Protein AF-A0A820U417-F1 (afdb_monomer_lite)

Structure (mmCIF, N/CA/C/O backbone):
data_AF-A0A820U417-F1
#
_entry.id   AF-A0A820U417-F1
#
loop_
_atom_site.group_PDB
_atom_site.id
_atom_site.type_symbol
_atom_site.label_atom_id
_atom_site.label_alt_id
_atom_site.label_comp_id
_atom_site.label_asym_id
_atom_site.label_entity_id
_atom_site.label_seq_id
_atom_site.pdbx_PDB_ins_code
_atom_site.Cartn_x
_atom_site.Cartn_y
_atom_site.Cartn_z
_atom_site.occupancy
_atom_site.B_iso_or_equiv
_atom_site.auth_seq_id
_atom_site.auth_comp_id
_atom_site.auth_asym_id
_atom_site.auth_atom_id
_atom_site.pdbx_PDB_model_num
ATOM 1 N N . MET A 1 1 ? -38.662 -4.533 14.714 1.00 40.97 1 MET A N 1
ATOM 2 C CA . MET A 1 1 ? -38.185 -4.826 13.346 1.00 40.97 1 MET A CA 1
ATOM 3 C C . MET A 1 1 ? -36.695 -4.553 13.329 1.00 40.97 1 MET A C 1
ATOM 5 O O . MET A 1 1 ? -36.313 -3.401 13.468 1.00 40.97 1 MET A O 1
ATOM 9 N N . THR A 1 2 ? -35.870 -5.595 13.276 1.00 52.00 2 THR A N 1
ATOM 10 C CA . THR A 1 2 ? -34.408 -5.461 13.233 1.00 52.00 2 THR A CA 1
ATOM 11 C C . THR A 1 2 ? -34.000 -5.442 11.767 1.00 52.00 2 THR A C 1
ATOM 13 O O . THR A 1 2 ? -34.267 -6.403 11.049 1.00 52.00 2 THR A O 1
ATOM 16 N N . THR A 1 3 ? -33.428 -4.334 11.303 1.00 49.22 3 THR A N 1
ATOM 17 C CA . THR A 1 3 ? -32.851 -4.233 9.958 1.00 49.22 3 THR A CA 1
ATOM 18 C C . THR A 1 3 ? -31.760 -5.299 9.819 1.00 49.22 3 THR A C 1
ATOM 20 O O . THR A 1 3 ? -30.883 -5.347 10.685 1.00 49.22 3 THR A O 1
ATOM 23 N N . PRO A 1 4 ? -31.785 -6.168 8.793 1.00 54.22 4 PRO A N 1
ATOM 24 C CA . PRO A 1 4 ? -30.691 -7.102 8.583 1.00 54.22 4 PRO A CA 1
ATOM 25 C C . PRO A 1 4 ? -29.431 -6.293 8.267 1.00 54.22 4 PRO A C 1
ATOM 27 O O . PRO A 1 4 ? -29.445 -5.436 7.381 1.00 54.22 4 PRO A O 1
ATOM 30 N N . ALA A 1 5 ? -28.355 -6.533 9.015 1.00 62.62 5 ALA A N 1
ATOM 31 C CA . ALA A 1 5 ? -27.053 -5.987 8.674 1.00 62.62 5 ALA A CA 1
ATOM 32 C C . ALA A 1 5 ? -26.674 -6.534 7.293 1.00 62.62 5 ALA A C 1
ATOM 34 O O . ALA A 1 5 ? -26.591 -7.746 7.100 1.00 62.62 5 ALA A O 1
ATOM 35 N N . ILE A 1 6 ? -26.503 -5.648 6.314 1.00 61.41 6 ILE A N 1
ATOM 36 C CA . ILE A 1 6 ? -25.894 -6.030 5.045 1.00 61.41 6 ILE A CA 1
ATOM 37 C C . ILE A 1 6 ? -24.427 -6.279 5.376 1.00 61.41 6 ILE A C 1
ATOM 39 O O . ILE A 1 6 ? -23.661 -5.333 5.548 1.00 61.41 6 ILE A O 1
ATOM 43 N N . GLU A 1 7 ? -24.045 -7.543 5.537 1.00 66.94 7 GLU A N 1
ATOM 44 C CA . GLU A 1 7 ? -22.635 -7.895 5.637 1.00 66.94 7 GLU A CA 1
ATOM 45 C C . GLU A 1 7 ? -21.972 -7.539 4.308 1.00 66.94 7 GLU A C 1
ATOM 47 O O . GLU A 1 7 ? -22.238 -8.142 3.262 1.00 66.94 7 GLU A O 1
ATOM 52 N N . SER A 1 8 ? -21.143 -6.498 4.336 1.00 74.38 8 SER A N 1
ATOM 53 C CA . SER A 1 8 ? -20.353 -6.104 3.183 1.00 74.38 8 SER A CA 1
ATOM 54 C C . SER A 1 8 ? -19.459 -7.268 2.776 1.00 74.38 8 SER A C 1
ATOM 56 O O . SER A 1 8 ? -18.709 -7.829 3.577 1.00 74.38 8 SER A O 1
ATOM 58 N N . ARG A 1 9 ? -19.507 -7.602 1.485 1.00 85.38 9 ARG A N 1
ATOM 59 C CA . ARG A 1 9 ? -18.600 -8.569 0.855 1.00 85.38 9 ARG A CA 1
ATOM 60 C C . ARG A 1 9 ? -17.120 -8.201 1.040 1.00 85.38 9 ARG A C 1
ATOM 62 O O . ARG A 1 9 ? -16.257 -9.036 0.831 1.00 85.38 9 ARG A O 1
ATOM 69 N N . TRP A 1 10 ? -16.815 -6.968 1.417 1.00 88.94 10 TRP A N 1
ATOM 70 C CA . TRP A 1 10 ? -15.455 -6.472 1.532 1.00 88.94 10 TRP A CA 1
ATOM 71 C C . TRP A 1 10 ? -15.192 -5.976 2.953 1.00 88.94 10 TRP A C 1
ATOM 73 O O . TRP A 1 10 ? -16.025 -5.246 3.497 1.00 88.94 10 TRP A O 1
ATOM 83 N N . SER A 1 11 ? -14.048 -6.348 3.532 1.00 91.06 11 SER A N 1
ATOM 84 C CA . SER A 1 11 ? -13.481 -5.679 4.709 1.00 91.06 11 SER A CA 1
ATOM 85 C C . SER A 1 11 ? -12.390 -4.712 4.265 1.00 91.06 11 SER A C 1
ATOM 87 O O . SER A 1 11 ? -11.699 -4.965 3.279 1.00 91.06 11 SER A O 1
ATOM 89 N N . ILE A 1 12 ? -12.263 -3.590 4.971 1.00 93.44 12 ILE A N 1
ATOM 90 C CA . ILE A 1 12 ? -11.164 -2.640 4.805 1.00 93.44 12 ILE A CA 1
ATOM 91 C C . ILE A 1 12 ? -10.464 -2.483 6.146 1.00 93.44 12 ILE A C 1
ATOM 93 O O . ILE A 1 12 ? -11.109 -2.226 7.162 1.00 93.44 12 ILE A O 1
ATOM 97 N N . GLU A 1 13 ? -9.152 -2.668 6.145 1.00 95.69 13 GLU A N 1
ATOM 98 C CA . GLU A 1 13 ? -8.338 -2.692 7.357 1.00 95.69 13 GLU A CA 1
ATOM 99 C C . GLU A 1 13 ? -7.072 -1.858 7.154 1.00 95.69 13 GLU A C 1
ATOM 101 O O . GLU A 1 13 ? -6.594 -1.690 6.029 1.00 95.69 13 GLU A O 1
ATOM 106 N N . ILE A 1 14 ? -6.539 -1.319 8.252 1.00 97.31 14 ILE A N 1
ATOM 107 C CA . ILE A 1 14 ? -5.222 -0.680 8.250 1.00 97.31 14 ILE A CA 1
ATOM 108 C C . ILE A 1 14 ? -4.170 -1.779 8.130 1.00 97.31 14 ILE A C 1
ATOM 110 O O . ILE A 1 14 ? -4.199 -2.752 8.885 1.00 97.31 14 ILE A O 1
ATOM 114 N N . VAL A 1 15 ? -3.245 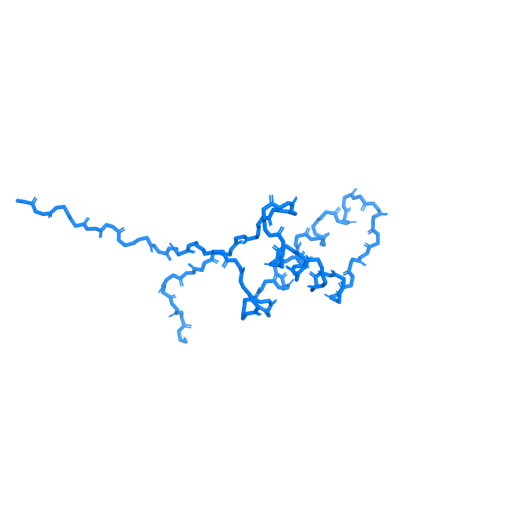-1.598 7.192 1.00 97.75 15 VAL A N 1
ATOM 115 C CA . VAL A 1 15 ? -2.131 -2.519 6.959 1.00 97.75 15 VAL A CA 1
ATOM 116 C C . VAL A 1 15 ? -1.256 -2.620 8.209 1.00 97.75 15 VAL A C 1
ATOM 118 O O . VAL A 1 15 ? -0.854 -1.613 8.793 1.00 97.75 15 VAL A O 1
ATOM 121 N N . ASN A 1 16 ? -0.911 -3.849 8.576 1.00 97.00 16 ASN A N 1
ATOM 122 C CA . ASN A 1 16 ? 0.139 -4.182 9.532 1.00 97.00 16 ASN A CA 1
ATOM 123 C C . ASN A 1 16 ? 1.186 -5.116 8.889 1.00 97.00 16 ASN A C 1
ATOM 125 O O . ASN A 1 16 ? 1.069 -5.498 7.726 1.00 97.00 16 ASN A O 1
ATOM 129 N N . GLU A 1 17 ? 2.219 -5.503 9.644 1.00 97.38 17 GLU A N 1
ATOM 130 C CA . GLU A 1 17 ? 3.318 -6.353 9.145 1.00 97.38 17 GLU A CA 1
ATOM 131 C C . GLU A 1 17 ? 2.844 -7.684 8.531 1.00 97.38 17 GLU A C 1
ATOM 133 O O . GLU A 1 17 ? 3.428 -8.152 7.554 1.00 97.38 17 GLU A O 1
ATOM 138 N N . ASN A 1 18 ? 1.756 -8.277 9.035 1.00 96.94 18 ASN A N 1
ATOM 139 C CA . ASN A 1 18 ? 1.242 -9.545 8.501 1.00 96.94 18 ASN A CA 1
ATOM 140 C C . ASN A 1 18 ? 0.610 -9.393 7.111 1.00 96.94 18 ASN A C 1
ATOM 142 O O . ASN A 1 18 ? 0.430 -10.385 6.408 1.00 96.94 18 ASN A O 1
ATOM 146 N N . ASP A 1 19 ? 0.270 -8.167 6.712 1.00 97.25 19 ASP A N 1
ATOM 147 C CA . ASP A 1 19 ? -0.369 -7.885 5.432 1.00 97.25 19 ASP A CA 1
ATOM 148 C C . ASP A 1 19 ? 0.651 -7.634 4.314 1.00 97.25 19 ASP A C 1
ATOM 150 O O . ASP A 1 19 ? 0.273 -7.606 3.145 1.00 97.25 19 ASP A O 1
ATOM 154 N N . LEU A 1 20 ? 1.941 -7.463 4.634 1.00 96.31 20 LEU A N 1
ATOM 155 C CA . LEU A 1 20 ? 2.952 -7.046 3.656 1.00 96.31 20 LEU A CA 1
ATOM 156 C C . LEU A 1 20 ? 3.104 -8.023 2.484 1.00 96.31 20 LEU A C 1
ATOM 158 O O . LEU A 1 20 ? 3.309 -7.594 1.348 1.00 96.31 20 LEU A O 1
ATOM 162 N N . THR A 1 21 ? 2.972 -9.328 2.733 1.00 95.38 21 THR A N 1
ATOM 163 C CA . THR A 1 21 ? 3.030 -10.343 1.671 1.00 95.38 21 THR A CA 1
ATOM 164 C C . THR A 1 21 ? 1.863 -10.216 0.690 1.00 95.38 21 THR A C 1
ATOM 166 O O . THR A 1 21 ? 2.078 -10.348 -0.514 1.00 95.38 21 THR A O 1
ATOM 169 N N . ASP A 1 22 ? 0.659 -9.909 1.178 1.00 95.44 22 ASP A N 1
ATOM 170 C CA . ASP A 1 22 ? -0.524 -9.684 0.337 1.00 95.44 22 ASP A CA 1
ATOM 171 C C . ASP A 1 22 ? -0.476 -8.311 -0.355 1.00 95.44 22 ASP A C 1
ATOM 173 O O . ASP A 1 22 ? -0.965 -8.149 -1.474 1.00 95.44 22 ASP A O 1
ATOM 177 N N . LEU A 1 23 ? 0.111 -7.312 0.310 1.00 96.25 23 LEU A N 1
ATOM 178 C CA . LEU A 1 23 ? 0.166 -5.928 -0.154 1.00 96.25 23 LEU A CA 1
ATOM 179 C C . LEU A 1 23 ? 1.185 -5.720 -1.281 1.00 96.25 23 LEU A C 1
ATOM 181 O O . LEU A 1 23 ? 0.911 -4.979 -2.228 1.00 96.25 23 LEU A O 1
ATOM 185 N N . LEU A 1 24 ? 2.345 -6.380 -1.203 1.00 95.81 24 LEU A N 1
ATOM 186 C CA . LEU A 1 24 ? 3.427 -6.238 -2.179 1.00 95.81 24 LEU A CA 1
ATOM 187 C C . LEU A 1 24 ? 2.973 -6.415 -3.643 1.00 95.81 24 LEU A C 1
ATOM 189 O O . LEU A 1 24 ? 3.255 -5.522 -4.444 1.00 95.81 24 LEU A O 1
ATOM 193 N N . PRO A 1 25 ? 2.266 -7.494 -4.044 1.00 95.31 25 PRO A N 1
ATOM 194 C CA . PRO A 1 25 ? 1.836 -7.649 -5.434 1.00 95.31 25 PRO A CA 1
ATOM 195 C C . PRO A 1 25 ? 0.878 -6.539 -5.897 1.00 95.31 25 PRO A C 1
ATOM 197 O O . PRO A 1 25 ? 0.922 -6.157 -7.065 1.00 95.31 25 PRO A O 1
ATOM 200 N N . LEU A 1 26 ? 0.058 -5.977 -5.000 1.00 95.06 26 LEU A N 1
ATOM 201 C CA . LEU A 1 26 ? -0.841 -4.862 -5.325 1.00 95.06 26 LEU A CA 1
ATOM 202 C C . LEU A 1 26 ? -0.055 -3.576 -5.602 1.00 95.06 26 LEU A C 1
ATOM 204 O O . LEU A 1 26 ? -0.319 -2.889 -6.589 1.00 95.06 26 LEU A O 1
ATOM 208 N N . MET A 1 27 ? 0.944 -3.275 -4.767 1.00 93.25 27 MET A N 1
ATOM 209 C CA . MET A 1 27 ? 1.824 -2.119 -4.968 1.00 93.25 27 MET A CA 1
ATOM 210 C C . MET A 1 27 ? 2.648 -2.253 -6.246 1.00 93.25 27 MET A C 1
ATOM 212 O O . MET A 1 27 ? 2.780 -1.283 -6.987 1.00 93.25 27 MET A O 1
ATOM 216 N N . LYS A 1 28 ? 3.154 -3.456 -6.545 1.00 92.81 28 LYS A N 1
ATOM 217 C CA . LYS A 1 28 ? 3.886 -3.724 -7.790 1.00 92.81 28 LYS A CA 1
ATOM 218 C C . LYS A 1 28 ? 3.020 -3.464 -9.013 1.00 92.81 28 LYS A C 1
ATOM 220 O O . LYS A 1 28 ? 3.435 -2.704 -9.878 1.00 92.81 28 LYS A O 1
ATOM 225 N N . ALA A 1 29 ? 1.806 -4.012 -9.045 1.00 91.44 29 ALA A N 1
ATOM 226 C CA . ALA A 1 29 ? 0.876 -3.785 -10.148 1.00 91.44 29 ALA A CA 1
ATOM 227 C C . ALA A 1 29 ? 0.530 -2.293 -10.313 1.00 91.44 29 ALA A C 1
ATOM 229 O O . ALA A 1 29 ? 0.459 -1.791 -11.435 1.00 91.44 29 ALA A O 1
ATOM 230 N N . TYR A 1 30 ? 0.365 -1.568 -9.202 1.00 89.19 30 TYR A N 1
ATOM 231 C CA . TYR A 1 30 ? 0.150 -0.122 -9.221 1.00 89.19 30 TYR A CA 1
ATOM 232 C C . TYR A 1 30 ? 1.354 0.634 -9.808 1.00 89.19 30 TYR A C 1
ATOM 234 O O . TYR A 1 30 ? 1.187 1.452 -10.712 1.00 89.19 30 TYR A O 1
ATOM 242 N N . CYS A 1 31 ? 2.572 0.344 -9.345 1.00 88.94 31 CYS A N 1
ATOM 243 C CA .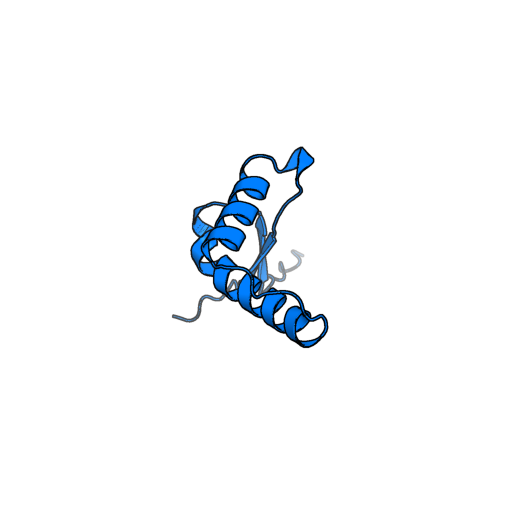 CYS A 1 31 ? 3.791 0.963 -9.868 1.00 88.94 31 CYS A CA 1
ATOM 244 C C . CYS A 1 31 ? 4.023 0.616 -11.345 1.00 88.94 31 CYS A C 1
ATOM 246 O O . CYS A 1 31 ? 4.354 1.499 -12.128 1.00 88.94 31 CYS A O 1
ATOM 248 N N . GLU A 1 32 ? 3.816 -0.638 -11.750 1.00 86.94 32 GLU A N 1
ATOM 249 C CA . GLU A 1 32 ? 3.919 -1.070 -13.149 1.00 86.94 32 GLU A CA 1
ATOM 250 C C . GLU A 1 32 ? 2.957 -0.297 -14.057 1.00 86.94 32 GLU A C 1
ATOM 252 O O . GLU A 1 32 ? 3.362 0.142 -15.133 1.00 86.94 32 GLU A O 1
ATOM 257 N N . PHE A 1 33 ? 1.716 -0.078 -13.614 1.00 85.69 33 PHE A N 1
ATOM 258 C CA . PHE A 1 33 ? 0.729 0.700 -14.361 1.00 85.69 33 PHE A CA 1
ATOM 259 C C . PHE A 1 33 ? 1.208 2.136 -14.632 1.00 85.69 33 PHE A C 1
ATOM 261 O O . PHE A 1 33 ? 1.104 2.617 -15.760 1.00 85.69 33 PHE A O 1
ATOM 268 N N . TYR A 1 34 ? 1.788 2.805 -13.630 1.00 80.56 34 TYR A N 1
ATOM 269 C CA . TYR A 1 34 ? 2.274 4.182 -13.782 1.00 80.56 34 TYR A CA 1
ATOM 270 C C . TYR A 1 34 ? 3.629 4.284 -14.495 1.00 80.56 34 TYR A C 1
ATOM 272 O O . TYR A 1 34 ? 3.816 5.181 -15.319 1.00 80.56 34 TYR A O 1
ATOM 280 N N . ASN A 1 35 ? 4.547 3.344 -14.274 1.00 78.88 35 ASN A N 1
ATOM 281 C CA . ASN A 1 35 ? 5.865 3.335 -14.923 1.00 78.88 35 ASN A CA 1
ATOM 282 C C . ASN A 1 35 ? 5.789 3.115 -16.444 1.00 78.88 35 ASN A C 1
ATOM 284 O O . ASN A 1 35 ? 6.723 3.435 -17.174 1.00 78.88 35 ASN A O 1
ATOM 288 N N . GLN A 1 36 ? 4.680 2.568 -16.951 1.00 68.56 36 GLN A N 1
ATOM 289 C CA . GLN A 1 36 ? 4.429 2.510 -18.395 1.00 68.56 36 GLN A CA 1
ATOM 290 C C . GLN A 1 36 ? 4.108 3.886 -18.992 1.00 68.56 36 GLN A C 1
ATOM 292 O O . GLN A 1 36 ? 4.318 4.104 -20.185 1.00 68.56 36 GLN A O 1
ATOM 297 N N . THR A 1 37 ? 3.594 4.808 -18.178 1.00 64.88 37 THR A N 1
ATOM 298 C CA . THR A 1 37 ? 3.173 6.146 -18.617 1.00 64.88 37 THR A CA 1
ATOM 299 C C . THR A 1 37 ? 4.249 7.204 -18.401 1.00 64.88 37 THR A C 1
ATOM 301 O O . THR A 1 37 ? 4.403 8.107 -19.222 1.00 64.88 37 THR A O 1
ATOM 304 N N . GLU A 1 38 ? 5.044 7.059 -17.346 1.00 63.78 38 GLU A N 1
ATOM 305 C CA . GLU A 1 38 ? 6.135 7.959 -16.998 1.00 63.78 38 GLU A CA 1
ATOM 306 C C . GLU A 1 38 ? 7.404 7.118 -16.923 1.00 63.78 38 GLU A C 1
ATOM 308 O O . GLU A 1 38 ? 7.385 6.083 -16.271 1.00 63.78 38 GLU A O 1
ATOM 313 N N . GLN A 1 39 ? 8.482 7.508 -17.613 1.00 67.38 39 GLN A N 1
ATOM 314 C CA . GLN A 1 39 ? 9.746 6.753 -17.721 1.00 67.38 39 GLN A CA 1
ATOM 315 C C . GLN A 1 39 ? 10.503 6.679 -16.377 1.00 67.38 39 GLN A C 1
ATOM 317 O O . GLN A 1 39 ? 11.636 7.142 -16.244 1.00 67.38 39 GLN A O 1
ATOM 322 N N . ILE A 1 40 ? 9.857 6.128 -15.359 1.00 66.50 40 ILE A N 1
ATOM 323 C CA . ILE A 1 40 ? 10.321 5.991 -13.991 1.00 66.50 40 ILE A CA 1
ATOM 324 C C . ILE A 1 40 ? 10.842 4.555 -13.833 1.00 66.50 40 ILE A C 1
ATOM 326 O O . ILE A 1 40 ? 10.178 3.604 -14.257 1.00 66.50 40 ILE A O 1
ATOM 330 N N . PRO A 1 41 ? 12.039 4.361 -13.252 1.00 70.88 41 PRO A N 1
ATOM 331 C CA . PRO A 1 41 ? 12.578 3.032 -12.995 1.00 70.88 41 PRO A CA 1
ATOM 332 C C . PRO A 1 41 ? 11.629 2.179 -12.143 1.00 70.88 41 PRO A C 1
ATOM 334 O O . PRO A 1 41 ? 11.024 2.669 -11.189 1.00 70.88 41 PRO A O 1
ATOM 337 N N . LEU A 1 42 ? 11.553 0.880 -12.449 1.00 69.75 42 LEU A N 1
ATOM 338 C CA . LEU A 1 42 ? 10.802 -0.079 -11.639 1.00 69.75 42 LEU A CA 1
ATOM 339 C C . LEU A 1 42 ? 11.296 -0.059 -10.189 1.00 69.75 42 LEU A C 1
ATOM 341 O O . LEU A 1 42 ? 12.489 -0.206 -9.919 1.00 69.75 42 LEU A O 1
ATOM 345 N N . THR A 1 43 ? 10.364 0.117 -9.255 1.00 83.25 43 THR A N 1
ATOM 346 C CA . THR A 1 43 ? 10.651 0.065 -7.823 1.00 83.25 43 THR A CA 1
ATOM 347 C C . THR A 1 43 ? 10.891 -1.382 -7.407 1.00 83.25 43 THR A C 1
ATOM 349 O O . THR A 1 43 ? 10.117 -2.269 -7.762 1.00 83.25 43 THR A O 1
ATOM 352 N N . THR A 1 44 ? 11.971 -1.634 -6.669 1.00 90.44 44 THR A N 1
ATOM 353 C CA . THR A 1 44 ? 12.294 -2.980 -6.185 1.00 90.44 44 THR A CA 1
ATOM 354 C C . THR A 1 44 ? 11.350 -3.406 -5.064 1.00 90.44 44 THR A C 1
ATOM 356 O O . THR A 1 44 ? 10.852 -2.570 -4.306 1.00 90.44 44 THR A O 1
ATOM 359 N N . ASP A 1 45 ? 11.1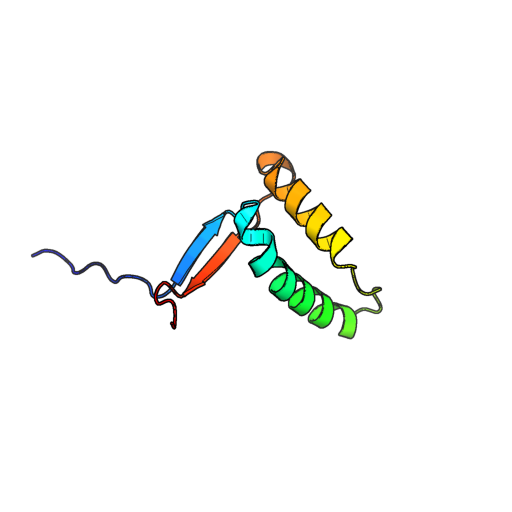52 -4.716 -4.911 1.00 94.00 45 ASP A N 1
ATOM 360 C CA . ASP A 1 45 ? 10.314 -5.276 -3.844 1.00 94.00 45 ASP A CA 1
ATOM 361 C C . ASP A 1 45 ? 10.784 -4.803 -2.455 1.00 94.00 45 ASP A C 1
ATOM 363 O O . ASP A 1 45 ? 9.968 -4.386 -1.636 1.00 94.00 45 ASP A O 1
ATOM 367 N N . ASP A 1 46 ? 12.099 -4.753 -2.215 1.00 95.06 46 ASP A N 1
ATOM 368 C CA . ASP A 1 46 ? 12.674 -4.269 -0.952 1.00 95.06 46 ASP A CA 1
ATOM 369 C C . ASP A 1 46 ? 12.359 -2.795 -0.675 1.00 95.06 46 ASP A C 1
ATOM 371 O O . ASP A 1 46 ? 12.112 -2.415 0.474 1.00 95.06 46 ASP A O 1
ATOM 375 N N . ALA A 1 47 ? 12.342 -1.955 -1.713 1.00 93.69 47 ALA A N 1
ATOM 376 C CA . ALA A 1 47 ? 11.992 -0.547 -1.570 1.00 93.69 47 ALA A CA 1
ATOM 377 C C . ALA A 1 47 ? 10.499 -0.380 -1.245 1.00 93.69 47 ALA A C 1
ATOM 379 O O . ALA A 1 47 ? 10.156 0.393 -0.350 1.00 93.69 47 ALA A O 1
ATOM 380 N N . LEU A 1 48 ? 9.618 -1.153 -1.894 1.00 94.81 48 LEU A N 1
ATOM 381 C CA . LEU A 1 48 ? 8.177 -1.158 -1.596 1.00 94.81 48 LEU A CA 1
ATOM 382 C C . LEU A 1 48 ? 7.886 -1.671 -0.177 1.00 94.81 48 LEU A C 1
ATOM 384 O O . LEU A 1 48 ? 7.052 -1.107 0.537 1.00 94.81 48 LEU A O 1
ATOM 388 N N . MET A 1 49 ? 8.611 -2.703 0.259 1.00 95.88 49 MET A N 1
ATOM 389 C CA . MET A 1 49 ? 8.530 -3.215 1.627 1.00 95.88 49 MET A CA 1
ATOM 390 C C . MET A 1 49 ? 9.024 -2.184 2.643 1.00 95.88 49 MET A C 1
ATOM 392 O O . MET A 1 49 ? 8.385 -1.977 3.672 1.00 95.88 49 MET A O 1
ATOM 396 N N . SER A 1 50 ? 10.136 -1.503 2.357 1.00 95.62 50 SER A N 1
ATOM 397 C CA . SER A 1 50 ? 10.684 -0.463 3.237 1.00 95.62 50 SER A CA 1
ATOM 398 C C . SER A 1 50 ? 9.731 0.725 3.375 1.00 95.62 50 SER A C 1
ATOM 400 O O . SER A 1 50 ? 9.496 1.187 4.490 1.00 95.62 50 SER A O 1
ATOM 402 N N . LEU A 1 51 ? 9.124 1.167 2.267 1.00 94.69 51 LEU A N 1
ATOM 403 C CA . LEU A 1 51 ? 8.083 2.197 2.270 1.00 94.69 51 LEU A CA 1
ATOM 404 C C . LEU A 1 51 ? 6.903 1.787 3.158 1.00 94.69 51 LEU A C 1
ATOM 406 O O . LEU A 1 51 ? 6.481 2.552 4.022 1.00 94.69 51 LEU A O 1
ATOM 410 N N . SER A 1 52 ? 6.402 0.564 2.984 1.00 96.62 52 SER A N 1
ATOM 411 C CA . SER A 1 52 ? 5.243 0.093 3.747 1.00 96.62 52 SER A CA 1
ATOM 412 C C . SER A 1 52 ? 5.539 0.018 5.247 1.00 96.62 52 SER A C 1
ATOM 414 O O . SER A 1 52 ? 4.734 0.445 6.072 1.00 96.62 52 SER A O 1
ATOM 416 N N . ARG A 1 53 ? 6.743 -0.425 5.624 1.00 97.00 53 ARG A N 1
ATOM 417 C CA . ARG A 1 53 ? 7.180 -0.430 7.029 1.00 97.00 53 ARG A CA 1
ATOM 418 C C . ARG A 1 53 ? 7.305 0.966 7.628 1.00 97.00 53 ARG A C 1
ATOM 420 O O . ARG A 1 53 ? 6.978 1.141 8.803 1.00 97.00 53 ARG A O 1
ATOM 427 N N . ALA A 1 54 ? 7.745 1.957 6.852 1.00 96.56 54 ALA A N 1
ATOM 428 C CA . ALA A 1 54 ? 7.795 3.343 7.314 1.00 96.56 54 ALA A CA 1
ATOM 429 C C . ALA A 1 54 ? 6.387 3.866 7.659 1.00 96.56 54 ALA A C 1
ATOM 431 O O . ALA A 1 54 ? 6.189 4.428 8.738 1.00 96.56 54 ALA A O 1
ATOM 432 N N . LEU A 1 55 ? 5.402 3.577 6.800 1.00 96.62 55 LEU A N 1
ATOM 433 C CA . LEU A 1 55 ? 3.995 3.950 6.996 1.00 96.62 55 LEU A CA 1
ATOM 434 C C . LEU A 1 55 ? 3.370 3.243 8.209 1.00 96.62 55 LEU A C 1
ATOM 436 O O . LEU A 1 55 ? 2.660 3.867 8.994 1.00 96.62 55 LEU A O 1
ATOM 440 N N . ILE A 1 56 ? 3.697 1.965 8.424 1.00 97.06 56 ILE A N 1
ATOM 441 C CA . ILE A 1 56 ? 3.269 1.215 9.618 1.00 97.06 56 ILE A CA 1
ATOM 442 C C . ILE A 1 56 ? 3.889 1.796 10.900 1.00 97.06 56 ILE A C 1
ATOM 444 O O . ILE A 1 56 ? 3.224 1.869 11.932 1.00 97.06 56 ILE A O 1
ATOM 448 N N . THR A 1 57 ? 5.162 2.199 10.855 1.00 97.62 57 THR A N 1
ATOM 449 C CA . THR A 1 57 ? 5.909 2.633 12.049 1.00 97.62 57 THR A CA 1
ATOM 450 C C . THR A 1 57 ? 5.523 4.042 12.502 1.00 97.62 57 THR A C 1
ATOM 452 O O . THR A 1 57 ? 5.579 4.337 13.697 1.00 97.62 57 THR A O 1
ATOM 455 N N . ASN A 1 58 ? 5.131 4.922 11.576 1.00 95.56 58 ASN A N 1
ATOM 456 C CA . ASN A 1 58 ? 4.836 6.323 11.880 1.00 9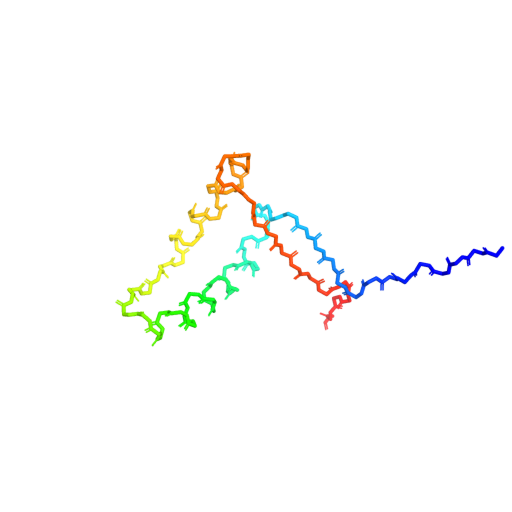5.56 58 ASN A CA 1
ATOM 457 C C . ASN A 1 58 ? 3.549 6.836 11.196 1.00 95.56 58 ASN A C 1
ATOM 459 O O . ASN A 1 58 ? 3.586 7.830 10.462 1.00 95.56 58 ASN A O 1
ATOM 463 N N . PRO A 1 59 ? 2.386 6.208 11.458 1.00 93.44 59 PRO A N 1
ATOM 464 C CA . PRO A 1 59 ? 1.162 6.441 10.690 1.00 93.44 59 PRO A CA 1
ATOM 465 C C . PRO A 1 59 ? 0.603 7.863 10.823 1.00 93.44 59 PRO A C 1
ATOM 467 O O . PRO A 1 59 ? -0.066 8.362 9.921 1.00 93.44 59 PRO A O 1
ATOM 470 N N . THR A 1 60 ? 0.886 8.544 11.936 1.00 94.19 60 THR A N 1
ATOM 471 C CA . THR A 1 60 ? 0.435 9.923 12.175 1.00 94.19 60 THR A CA 1
ATOM 472 C C . THR A 1 60 ? 1.124 10.931 11.256 1.00 94.19 60 THR A C 1
ATOM 474 O O . THR A 1 60 ? 0.506 11.925 10.886 1.00 94.19 60 THR A O 1
ATOM 477 N N . ASN A 1 61 ? 2.393 10.696 10.905 1.00 94.75 61 ASN A N 1
ATOM 478 C CA . ASN A 1 61 ? 3.200 11.657 10.148 1.00 94.75 61 ASN A CA 1
ATOM 479 C C . ASN A 1 61 ? 3.405 11.235 8.688 1.00 94.75 61 ASN A C 1
ATOM 481 O O . ASN A 1 61 ? 3.430 12.095 7.815 1.00 94.75 61 ASN A O 1
ATOM 485 N N . GLU A 1 62 ? 3.535 9.933 8.426 1.00 93.38 62 GLU A N 1
ATOM 486 C CA . GLU A 1 62 ? 3.780 9.391 7.081 1.00 93.38 62 GLU A CA 1
ATOM 487 C C . GLU A 1 62 ? 2.469 9.027 6.356 1.00 93.38 62 GLU A C 1
ATOM 489 O O . GLU A 1 62 ? 2.437 8.892 5.135 1.00 93.38 62 GLU A O 1
ATOM 494 N N . GLY A 1 63 ? 1.363 8.900 7.100 1.00 94.12 63 GLY A N 1
ATOM 495 C CA . GLY A 1 63 ? 0.075 8.434 6.592 1.00 94.12 63 GLY A CA 1
ATOM 496 C C . GLY A 1 63 ? -0.123 6.927 6.763 1.00 94.12 63 GLY A C 1
ATOM 497 O O . GLY A 1 63 ? 0.692 6.231 7.362 1.00 94.12 63 GLY A O 1
ATOM 498 N N . ILE A 1 64 ? -1.244 6.415 6.253 1.00 96.06 64 ILE A N 1
ATOM 499 C CA . ILE A 1 64 ? -1.644 5.011 6.418 1.00 96.06 64 ILE A CA 1
ATOM 500 C C . ILE A 1 64 ? -1.853 4.320 5.075 1.00 96.06 64 ILE A C 1
ATOM 502 O O . ILE A 1 64 ? -2.306 4.930 4.106 1.00 96.06 64 ILE A O 1
ATOM 506 N N . GLN A 1 65 ? -1.595 3.014 5.054 1.00 96.12 65 GLN A N 1
ATOM 507 C CA . GLN A 1 65 ? -2.023 2.124 3.980 1.00 96.12 65 GLN A CA 1
ATOM 508 C C . GLN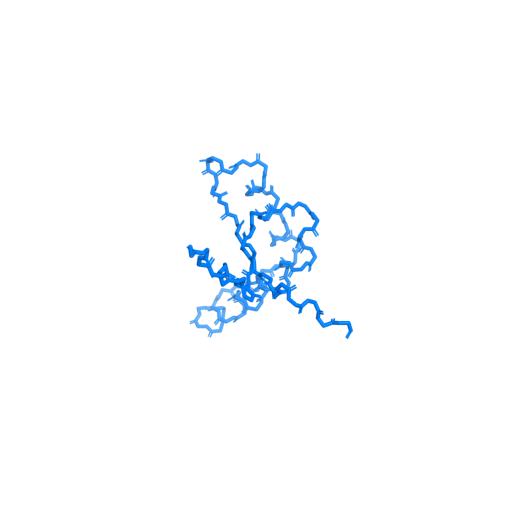 A 1 65 ? -3.251 1.340 4.436 1.00 96.12 65 GLN A C 1
ATOM 510 O O . GLN A 1 65 ? -3.322 0.873 5.575 1.00 96.12 65 GLN A O 1
ATOM 515 N N . LEU A 1 66 ? -4.216 1.195 3.532 1.00 96.44 66 LEU A N 1
ATOM 516 C CA . LEU A 1 66 ? -5.417 0.396 3.739 1.00 96.44 66 LEU A CA 1
ATOM 517 C C . LEU A 1 66 ? -5.410 -0.774 2.761 1.00 96.44 66 LEU A C 1
ATOM 519 O O . LEU A 1 66 ? -5.062 -0.599 1.592 1.00 96.44 66 LEU A O 1
ATOM 523 N N . ILE A 1 67 ? -5.833 -1.946 3.226 1.00 95.94 67 ILE A N 1
ATOM 524 C CA . ILE A 1 67 ? -6.011 -3.130 2.387 1.00 95.94 67 ILE A CA 1
ATOM 525 C C . ILE A 1 67 ? -7.465 -3.584 2.439 1.00 95.94 67 ILE A C 1
ATOM 527 O O . ILE A 1 67 ? -8.086 -3.637 3.502 1.00 95.94 67 ILE A O 1
ATOM 531 N N . VAL A 1 68 ? -8.017 -3.880 1.262 1.00 94.19 68 VAL A N 1
ATOM 532 C CA . VAL A 1 68 ? -9.381 -4.384 1.106 1.00 94.19 68 VAL A CA 1
ATOM 533 C C . VAL A 1 68 ? -9.331 -5.873 0.798 1.00 94.19 68 VAL A C 1
ATOM 535 O O . VAL A 1 68 ? -8.585 -6.299 -0.084 1.00 94.19 68 VAL A O 1
ATOM 538 N N . ARG A 1 69 ? -10.148 -6.664 1.494 1.00 91.44 69 ARG A N 1
ATOM 539 C CA . ARG A 1 69 ? -10.244 -8.118 1.304 1.00 91.44 69 ARG A CA 1
ATOM 540 C C . ARG A 1 69 ? -11.680 -8.550 1.079 1.00 91.44 69 ARG A C 1
ATOM 542 O O . ARG A 1 69 ? -12.600 -7.961 1.635 1.00 91.44 69 ARG A O 1
ATOM 549 N N . ASP A 1 70 ? -11.871 -9.594 0.274 1.00 90.31 70 ASP A N 1
ATOM 550 C CA . ASP A 1 70 ? -13.169 -10.270 0.176 1.00 90.31 70 ASP A CA 1
ATOM 551 C C . ASP A 1 70 ? -13.419 -11.030 1.485 1.00 90.31 70 ASP A C 1
ATOM 553 O O . ASP A 1 70 ? -12.648 -11.922 1.847 1.00 90.31 70 ASP A O 1
ATOM 557 N N . SER A 1 71 ? -14.492 -10.689 2.200 1.00 74.25 71 SER A N 1
ATOM 558 C CA . SER A 1 71 ? -14.897 -11.350 3.444 1.00 74.25 71 SER A CA 1
ATOM 559 C C . SER A 1 71 ? -15.300 -12.810 3.211 1.00 74.25 71 SER A C 1
ATOM 561 O O . SER A 1 71 ? -15.284 -13.618 4.143 1.00 74.25 71 SER A O 1
ATOM 563 N N . LYS A 1 72 ? -15.570 -13.199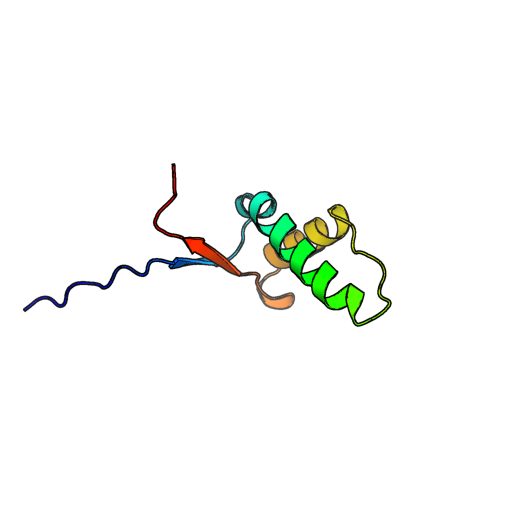 1.957 1.00 66.75 72 LYS A N 1
ATOM 564 C CA . LYS A 1 72 ? -15.691 -14.599 1.545 1.00 66.75 72 LYS A CA 1
ATOM 565 C C . LYS A 1 72 ? -14.346 -15.095 1.013 1.00 66.75 72 LYS A C 1
ATOM 567 O O . LYS A 1 72 ? -14.110 -15.092 -0.195 1.00 66.75 72 LYS A O 1
ATOM 572 N N . LYS A 1 73 ? -13.477 -15.586 1.907 1.00 53.34 73 LYS A N 1
ATOM 573 C CA . LYS A 1 73 ? -12.313 -16.398 1.507 1.00 53.34 73 LYS A CA 1
ATOM 574 C C . LYS A 1 73 ? -12.794 -17.522 0.576 1.00 53.34 73 LYS A C 1
ATOM 576 O O . LYS A 1 73 ? -13.568 -18.375 1.007 1.00 53.34 73 LYS A O 1
ATOM 581 N N . ARG A 1 74 ? -12.356 -17.542 -0.690 1.00 45.06 74 ARG A N 1
ATOM 582 C CA . ARG A 1 74 ? -12.414 -18.773 -1.492 1.00 45.06 74 ARG A CA 1
ATOM 583 C C . ARG A 1 74 ? -11.337 -19.700 -0.942 1.00 45.06 74 ARG A C 1
ATOM 585 O O . ARG A 1 74 ? -10.163 -19.345 -0.976 1.00 45.06 74 ARG A O 1
ATOM 592 N N . THR A 1 75 ? -11.781 -20.814 -0.371 1.00 43.75 75 THR A N 1
ATOM 593 C CA . THR A 1 75 ? -10.970 -22.016 -0.140 1.00 43.75 75 THR A CA 1
ATOM 594 C C . THR A 1 75 ? -10.415 -22.555 -1.442 1.00 43.75 75 THR A C 1
ATOM 596 O O . THR A 1 75 ? -11.155 -22.465 -2.452 1.00 43.75 75 THR A O 1
#

Organism: NCBI:txid392032

Sequence (75 aa):
MTTPAIESRWSIEIVNENDLTDLLPLMKAYCEFYNQTEQIPLTTDDALMSLSRALITNPTNEGIQLIVRDSKKRT

pLDDT: mean 84.76, std 15.76, range [40.97, 97.75]

Secondary structure (DSSP, 8-state):
-PPPP---SEEEEE--GGGHHHHHHHHHHHHHHHHTTS-PPPPPHHHHHHHHHHHHH-HHHH---EEEEESS---

Foldseek 3Di:
DDDPPPPDQKDKDWDDPVCLVVVLVVVQVVQVVVCVVPVDDRDDSVNVSVLQVVCNVCCPPSNTDMDMDGPDDDD

Radius of gyration: 16.07 Å; chains: 1; bounding box: 51×34×32 Å